Protein AF-A0A6B3ETB3-F1 (afdb_monomer_lite)

Sequence (105 aa):
AVCQKQNHCPAAQRALCEKGEPAPPVNENAITAHLEKLGVTEVPRSWDPDSKTLTFLAPIPTAPANNLAQTLRIRVRTAANANDHYWTGKATGSVPLTIPGNRAV

Foldseek 3Di:
DVCVPQAPDDPVVVVVVVVDDDQPQDDPVNLQVLCVVVVNNPFDWDADSVQQEIETAAADAVVSQVCSCVVRVGHYHHDDDPPHPVQPPVCNPPDPCPPHSDDDD

Secondary structure (DSSP, 8-state):
-HHHHH----HHHHHHHHHSPPPPPP-HHHHHHHHHHHT--SS-EEEETTTTEEEESS---HHHHHHHHHHHT-EEE----TT-TTTSSTTTTPPP---------

Radius of gyration: 16.58 Å; chains: 1; bounding box: 37×26×44 Å

pLDDT: mean 72.63, std 19.23, range [39.56, 94.19]

Structure (mmCIF, N/CA/C/O backbone):
data_AF-A0A6B3ETB3-F1
#
_entry.id   AF-A0A6B3ETB3-F1
#
loop_
_atom_site.group_PDB
_atom_site.id
_atom_site.type_symbol
_atom_site.label_atom_id
_atom_site.label_alt_id
_atom_site.label_comp_id
_atom_site.label_asym_id
_atom_site.label_entity_id
_atom_site.label_seq_id
_atom_site.pdbx_PDB_ins_code
_atom_site.Cartn_x
_atom_site.Cartn_y
_atom_site.Cartn_z
_atom_site.occupancy
_atom_site.B_iso_or_equiv
_atom_site.auth_seq_id
_atom_site.auth_comp_id
_atom_site.auth_asym_id
_atom_site.auth_atom_id
_atom_site.pdbx_PDB_model_num
ATOM 1 N N . ALA A 1 1 ? 11.197 -9.790 -17.499 1.00 46.62 1 ALA A N 1
ATOM 2 C CA . ALA A 1 1 ? 10.687 -10.807 -18.449 1.00 46.62 1 ALA A CA 1
ATOM 3 C C . ALA A 1 1 ? 9.153 -10.941 -18.471 1.00 46.62 1 ALA A C 1
ATOM 5 O O . ALA A 1 1 ? 8.605 -11.229 -19.526 1.00 46.62 1 ALA A O 1
ATOM 6 N N . VAL A 1 2 ? 8.431 -10.715 -17.360 1.00 43.94 2 VAL A N 1
ATOM 7 C CA . VAL A 1 2 ? 6.961 -10.914 -17.289 1.00 43.94 2 VAL A CA 1
ATOM 8 C C . VAL A 1 2 ? 6.170 -9.902 -18.146 1.00 43.94 2 VAL A C 1
ATOM 10 O O . VAL A 1 2 ? 5.184 -10.277 -18.775 1.00 43.94 2 VAL A O 1
ATOM 13 N N . CYS A 1 3 ? 6.659 -8.662 -18.299 1.00 41.81 3 CYS A N 1
ATOM 14 C CA . CYS A 1 3 ? 6.021 -7.636 -19.144 1.00 41.81 3 CYS A CA 1
ATOM 15 C C . CYS A 1 3 ? 6.029 -7.927 -20.655 1.00 41.81 3 CYS A C 1
ATOM 17 O O . CYS A 1 3 ? 5.234 -7.336 -21.376 1.00 41.81 3 CYS A O 1
ATOM 19 N N . GLN A 1 4 ? 6.898 -8.815 -21.151 1.00 44.72 4 GLN A N 1
ATOM 20 C CA . GLN A 1 4 ? 6.979 -9.118 -22.588 1.00 44.72 4 GLN A CA 1
ATOM 21 C C . GLN A 1 4 ? 6.016 -10.232 -23.020 1.00 44.72 4 GLN A C 1
ATOM 23 O O . GLN A 1 4 ? 5.698 -10.328 -24.200 1.00 44.72 4 GLN A O 1
ATOM 28 N N . LYS A 1 5 ? 5.554 -11.073 -22.083 1.00 43.47 5 LYS A N 1
ATOM 29 C CA . LYS A 1 5 ? 4.784 -12.289 -22.396 1.00 43.47 5 LYS A CA 1
ATOM 30 C C . LYS A 1 5 ? 3.273 -12.166 -22.183 1.00 43.47 5 LYS A C 1
ATOM 32 O O . LYS A 1 5 ? 2.543 -12.969 -22.748 1.00 43.47 5 LYS A O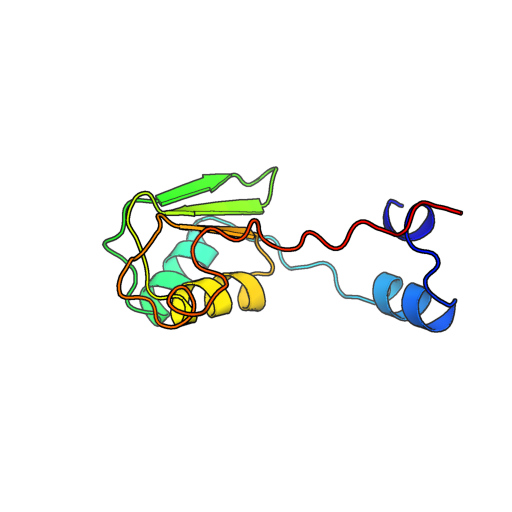 1
ATOM 37 N N . GLN A 1 6 ? 2.808 -11.218 -21.365 1.00 46.31 6 GLN A N 1
ATOM 38 C CA . GLN A 1 6 ? 1.384 -11.104 -20.995 1.00 46.31 6 GLN A CA 1
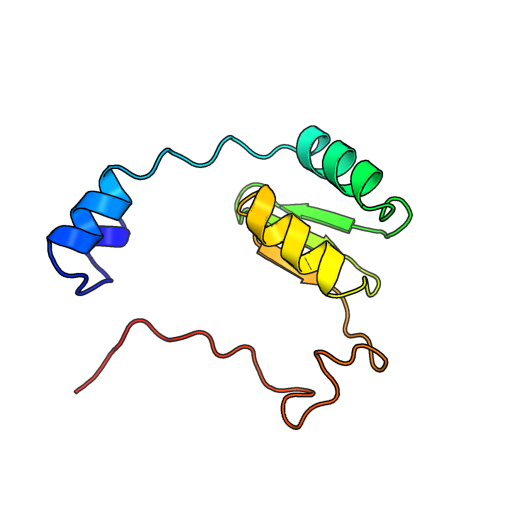ATOM 39 C C . GLN A 1 6 ? 0.702 -9.813 -21.450 1.00 46.31 6 GLN A C 1
ATOM 41 O O . GLN A 1 6 ? -0.522 -9.767 -21.487 1.00 46.31 6 GLN A O 1
ATOM 46 N N . ASN A 1 7 ? 1.463 -8.789 -21.835 1.00 49.16 7 ASN A N 1
ATOM 47 C CA . ASN A 1 7 ? 0.901 -7.528 -22.290 1.00 49.16 7 ASN A CA 1
ATOM 48 C C . ASN A 1 7 ? 1.151 -7.374 -23.792 1.00 49.16 7 ASN A C 1
ATOM 50 O O . ASN A 1 7 ? 2.294 -7.185 -24.209 1.00 49.16 7 ASN A O 1
ATOM 54 N N . HIS A 1 8 ? 0.087 -7.355 -24.602 1.00 61.97 8 HIS A N 1
ATOM 55 C CA . HIS A 1 8 ? 0.109 -6.866 -25.992 1.00 61.97 8 HIS A CA 1
ATOM 56 C C . HIS A 1 8 ? 0.357 -5.344 -26.060 1.00 61.97 8 HIS A C 1
ATOM 58 O O . HIS A 1 8 ? -0.177 -4.643 -26.915 1.00 61.97 8 HIS A O 1
ATOM 64 N N . CYS A 1 9 ? 1.152 -4.805 -25.135 1.00 54.62 9 CYS A N 1
ATOM 65 C CA . CYS A 1 9 ? 1.520 -3.406 -25.118 1.00 54.62 9 CYS A CA 1
ATOM 66 C C . CYS A 1 9 ? 2.236 -3.069 -26.438 1.00 54.62 9 CYS A C 1
ATOM 68 O O . CYS A 1 9 ? 3.223 -3.738 -26.793 1.00 54.62 9 CYS A O 1
ATOM 70 N N . PRO A 1 10 ? 1.787 -2.019 -27.156 1.00 76.38 10 PRO A N 1
ATOM 71 C CA . PRO A 1 10 ? 2.517 -1.453 -28.279 1.00 76.38 10 PRO A CA 1
ATOM 72 C C . PRO A 1 10 ? 3.997 -1.267 -27.937 1.00 76.38 10 PRO A C 1
ATOM 74 O O . PRO A 1 10 ? 4.349 -0.995 -26.787 1.00 76.38 10 PRO A O 1
ATOM 77 N N . ALA A 1 11 ? 4.877 -1.401 -28.932 1.00 74.25 11 ALA A N 1
ATOM 78 C CA . ALA A 1 11 ? 6.328 -1.336 -28.724 1.00 74.25 11 ALA A CA 1
ATOM 79 C C . ALA A 1 11 ? 6.764 -0.076 -27.952 1.00 74.25 11 ALA A C 1
ATOM 81 O O . ALA A 1 11 ? 7.619 -0.159 -27.074 1.00 74.25 11 ALA A O 1
ATOM 82 N N . ALA A 1 12 ? 6.100 1.058 -28.200 1.00 70.25 12 ALA A N 1
ATOM 83 C CA . ALA A 1 12 ? 6.322 2.299 -27.466 1.00 70.25 12 ALA A CA 1
ATOM 84 C C . ALA A 1 12 ? 6.033 2.168 -25.956 1.00 70.25 12 ALA A C 1
ATOM 86 O O . ALA A 1 12 ? 6.833 2.613 -25.142 1.00 70.25 12 ALA A O 1
ATOM 87 N N . GLN A 1 13 ? 4.939 1.509 -25.562 1.00 64.06 13 GLN A N 1
ATOM 88 C CA . GLN A 1 13 ? 4.608 1.288 -24.149 1.00 64.06 13 GLN A CA 1
ATOM 89 C C . GLN A 1 13 ? 5.555 0.284 -23.485 1.00 64.06 13 GLN A C 1
ATOM 91 O O . GLN A 1 13 ? 5.966 0.493 -22.347 1.00 64.06 13 GLN A O 1
ATOM 96 N N . ARG A 1 14 ? 5.972 -0.769 -24.204 1.00 67.56 14 ARG A N 1
ATOM 97 C CA . ARG A 1 14 ? 6.984 -1.712 -23.695 1.00 67.56 14 ARG A CA 1
ATOM 98 C C . ARG A 1 14 ? 8.315 -1.021 -23.424 1.00 67.56 14 ARG A C 1
ATOM 100 O O . ARG A 1 14 ? 8.872 -1.208 -22.348 1.00 67.56 14 ARG A O 1
ATOM 107 N N . ALA A 1 15 ? 8.766 -0.168 -24.343 1.00 72.62 15 ALA A N 1
ATOM 108 C CA . ALA A 1 15 ? 9.988 0.608 -24.168 1.00 72.62 15 ALA A CA 1
ATOM 109 C C . ALA A 1 15 ? 9.905 1.556 -22.961 1.00 72.62 15 ALA A C 1
ATOM 111 O O . ALA A 1 15 ? 10.899 1.751 -22.270 1.00 72.62 15 ALA A O 1
ATOM 112 N N . LEU A 1 16 ? 8.729 2.124 -22.673 1.00 69.19 16 LEU A N 1
ATOM 113 C CA . LEU A 1 16 ? 8.520 2.935 -21.470 1.00 69.19 16 LEU A CA 1
ATOM 114 C C . LEU A 1 16 ? 8.594 2.095 -20.189 1.00 69.19 16 LEU A C 1
ATOM 116 O O . LEU A 1 16 ? 9.198 2.536 -19.218 1.00 69.19 16 LEU A O 1
ATOM 120 N N . CYS A 1 17 ? 8.040 0.881 -20.183 1.00 64.12 17 CYS A N 1
ATOM 121 C CA . CYS A 1 17 ? 8.154 -0.026 -19.040 1.00 64.12 17 CYS A CA 1
ATOM 122 C C . CYS A 1 17 ? 9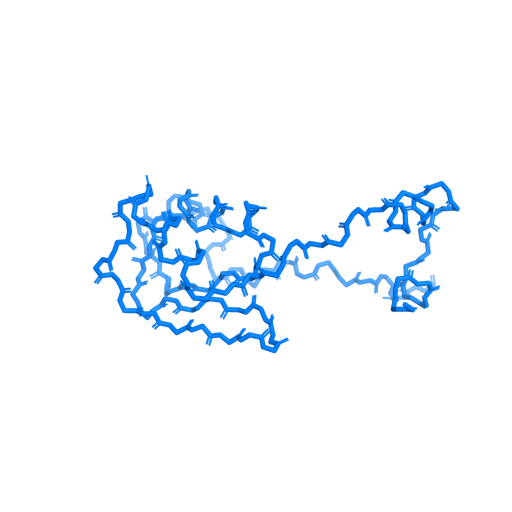.587 -0.535 -18.822 1.00 64.12 17 CYS A C 1
ATOM 124 O O . CYS A 1 17 ? 10.002 -0.684 -17.680 1.00 64.12 17 CYS A O 1
ATOM 126 N N . GLU A 1 18 ? 10.338 -0.798 -19.894 1.00 67.06 18 GLU A N 1
ATOM 127 C CA . GLU A 1 18 ? 11.743 -1.232 -19.828 1.00 67.06 18 GLU A CA 1
ATOM 128 C C . GLU A 1 18 ? 12.682 -0.102 -19.389 1.00 67.06 18 GLU A C 1
ATOM 130 O O . GLU A 1 18 ? 13.645 -0.352 -18.671 1.00 67.06 18 GLU A O 1
ATOM 135 N N . LYS A 1 19 ? 12.375 1.142 -19.775 1.00 72.50 19 LYS A N 1
ATOM 136 C CA . LYS A 1 19 ? 13.049 2.350 -19.271 1.00 72.50 19 LYS A CA 1
ATOM 137 C C . LYS A 1 19 ? 12.607 2.740 -17.864 1.00 72.50 19 LYS A C 1
ATOM 139 O O . LYS A 1 19 ? 13.235 3.603 -17.259 1.00 72.50 19 LYS A O 1
ATOM 144 N N . GLY A 1 20 ? 11.509 2.165 -17.379 1.00 64.38 20 GLY A N 1
ATOM 145 C CA . GLY A 1 20 ? 10.974 2.453 -16.062 1.00 64.38 20 GLY A CA 1
ATOM 146 C C . GLY A 1 20 ? 12.021 2.140 -15.005 1.00 64.38 20 GLY A C 1
ATOM 147 O O . GLY A 1 20 ? 12.507 1.013 -14.922 1.00 64.38 20 GLY A O 1
ATOM 148 N N . GLU A 1 21 ? 12.369 3.141 -14.203 1.00 66.19 21 GLU A N 1
ATOM 149 C CA . GLU A 1 21 ? 13.332 2.947 -13.128 1.00 66.19 21 GLU A CA 1
ATOM 150 C C . GLU A 1 21 ? 12.832 1.857 -12.175 1.00 66.19 21 GLU A C 1
ATOM 152 O O . GLU A 1 21 ? 11.652 1.885 -11.772 1.00 66.19 21 GLU A O 1
ATOM 157 N N . PRO A 1 22 ? 13.701 0.896 -11.804 1.00 64.75 22 PRO A N 1
ATOM 158 C CA . PRO A 1 22 ? 13.348 -0.111 -10.822 1.00 64.75 22 PRO A CA 1
A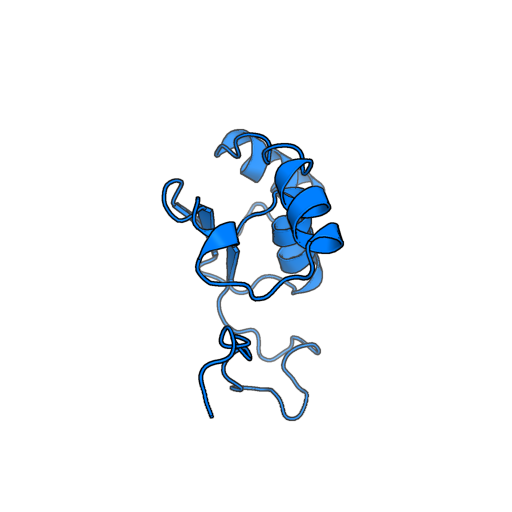TOM 159 C C . PRO A 1 22 ? 12.835 0.594 -9.571 1.00 64.75 22 PRO A C 1
ATOM 161 O O . PRO A 1 22 ? 13.443 1.543 -9.077 1.00 64.75 22 PRO A O 1
ATOM 164 N N . ALA A 1 23 ? 11.672 0.154 -9.086 1.00 65.50 23 ALA A N 1
ATOM 165 C CA . ALA A 1 23 ? 11.118 0.702 -7.860 1.00 65.50 23 ALA A CA 1
ATOM 166 C C . ALA A 1 23 ? 12.169 0.560 -6.746 1.00 65.50 23 ALA A C 1
ATOM 168 O O . ALA A 1 23 ? 12.721 -0.539 -6.599 1.00 65.50 23 ALA A O 1
ATOM 169 N N . PRO A 1 24 ? 12.449 1.631 -5.981 1.00 66.12 24 PRO A N 1
ATOM 170 C CA . PRO A 1 24 ? 13.396 1.546 -4.884 1.00 66.12 24 PRO A CA 1
ATOM 171 C C . PRO A 1 24 ? 12.972 0.423 -3.926 1.00 66.12 24 PRO A C 1
ATOM 173 O O . PRO A 1 24 ? 11.771 0.160 -3.776 1.00 66.12 24 PRO A O 1
ATOM 176 N N . PRO A 1 25 ? 13.931 -0.286 -3.310 1.00 75.69 25 PRO A N 1
ATOM 177 C CA . PRO A 1 25 ? 13.610 -1.331 -2.354 1.00 75.69 25 PRO A CA 1
ATOM 178 C C . PRO A 1 25 ? 12.807 -0.727 -1.200 1.00 75.69 25 PRO A C 1
ATOM 180 O O . PRO A 1 25 ? 13.262 0.190 -0.519 1.00 75.69 25 PRO A O 1
ATOM 183 N N . VAL A 1 26 ? 11.596 -1.242 -0.997 1.00 86.75 26 VAL A N 1
ATOM 184 C CA . VAL A 1 26 ? 10.747 -0.858 0.129 1.00 86.75 26 VAL A CA 1
ATOM 185 C C . VAL A 1 26 ? 11.061 -1.793 1.279 1.00 86.75 26 VAL A C 1
ATOM 187 O O . VAL A 1 26 ? 10.916 -3.009 1.156 1.00 86.75 26 VAL A O 1
ATOM 190 N N . ASN A 1 27 ? 11.502 -1.214 2.387 1.00 89.12 27 ASN A N 1
ATOM 191 C CA . ASN A 1 27 ? 11.725 -1.921 3.634 1.00 89.12 27 ASN A CA 1
ATOM 192 C C . ASN A 1 27 ? 10.799 -1.375 4.722 1.00 89.12 27 ASN A C 1
ATOM 194 O O . ASN A 1 27 ? 10.101 -0.373 4.544 1.00 89.12 27 ASN A O 1
ATOM 198 N N . GLU A 1 28 ? 10.805 -2.053 5.860 1.00 90.25 28 GLU A N 1
ATOM 199 C CA . GLU A 1 28 ? 9.918 -1.740 6.971 1.00 90.25 28 GLU A CA 1
ATOM 200 C C . GLU A 1 28 ? 10.130 -0.318 7.511 1.00 90.25 28 GLU A C 1
ATOM 202 O O . GLU A 1 28 ? 9.155 0.366 7.809 1.00 90.25 28 GLU A O 1
ATOM 207 N N . ASN A 1 29 ? 11.371 0.182 7.506 1.00 90.88 29 ASN A N 1
ATOM 208 C CA . ASN A 1 29 ? 11.696 1.552 7.915 1.00 90.88 29 ASN A CA 1
ATOM 209 C C . ASN A 1 29 ? 11.080 2.599 6.979 1.00 90.88 29 ASN A C 1
ATOM 211 O O . ASN A 1 29 ? 10.522 3.588 7.447 1.00 90.88 29 ASN A O 1
ATOM 215 N N . ALA A 1 30 ? 11.146 2.380 5.662 1.00 91.12 30 ALA A N 1
ATOM 216 C CA . ALA A 1 30 ? 10.527 3.267 4.679 1.00 91.12 30 ALA A CA 1
ATOM 217 C C . ALA A 1 30 ? 8.999 3.300 4.833 1.00 91.12 30 ALA A C 1
ATOM 219 O O . ALA A 1 30 ? 8.390 4.363 4.719 1.00 91.12 30 ALA A O 1
ATOM 220 N N . ILE A 1 31 ? 8.388 2.149 5.136 1.00 92.88 31 ILE A N 1
ATOM 221 C CA . ILE A 1 31 ? 6.953 2.053 5.418 1.00 92.88 31 ILE A CA 1
ATOM 222 C C . ILE A 1 31 ? 6.612 2.830 6.693 1.00 92.88 31 ILE A C 1
ATOM 224 O O . ILE A 1 31 ? 5.714 3.666 6.662 1.00 92.88 31 ILE A O 1
ATOM 228 N N . THR A 1 32 ? 7.337 2.599 7.792 1.00 92.75 32 THR A N 1
ATOM 229 C CA . THR A 1 32 ? 7.113 3.286 9.074 1.00 92.75 32 THR A CA 1
ATOM 230 C C . THR A 1 32 ? 7.239 4.800 8.928 1.00 92.75 32 THR A C 1
ATOM 232 O O . THR A 1 32 ? 6.301 5.521 9.257 1.00 92.75 32 THR A O 1
ATOM 235 N N . ALA A 1 33 ? 8.331 5.282 8.330 1.00 91.94 33 ALA A N 1
ATOM 236 C CA . ALA A 1 33 ? 8.559 6.712 8.130 1.00 91.94 33 ALA A CA 1
ATOM 237 C C . ALA A 1 33 ? 7.476 7.371 7.259 1.00 91.94 33 ALA A C 1
ATOM 239 O O . ALA A 1 33 ? 7.165 8.551 7.419 1.00 91.94 33 ALA A O 1
ATOM 240 N N . HIS A 1 34 ? 6.897 6.633 6.305 1.00 92.88 34 HIS A N 1
ATOM 241 C CA . HIS A 1 34 ? 5.808 7.158 5.481 1.00 92.88 34 HIS A CA 1
ATOM 242 C C . HIS A 1 34 ? 4.467 7.161 6.218 1.00 92.88 34 HIS A C 1
ATOM 244 O O . HIS A 1 34 ? 3.681 8.090 6.055 1.00 92.88 34 HIS A O 1
ATOM 250 N N . LEU A 1 35 ? 4.214 6.166 7.069 1.00 93.19 35 LEU A N 1
ATOM 251 C CA . LEU A 1 35 ? 3.022 6.123 7.917 1.00 93.19 35 LEU A CA 1
ATOM 252 C C . LEU A 1 35 ? 2.993 7.253 8.943 1.00 93.19 35 LEU A C 1
ATOM 254 O O . LEU A 1 35 ? 1.938 7.851 9.145 1.00 93.19 35 LEU A O 1
ATOM 258 N N . GLU A 1 36 ? 4.143 7.586 9.528 1.00 94.19 36 GLU A N 1
ATOM 259 C CA . GLU A 1 36 ? 4.298 8.734 10.427 1.00 94.19 36 GLU A CA 1
ATOM 260 C C . GLU A 1 36 ? 3.911 10.044 9.735 1.00 94.19 36 GLU A C 1
ATOM 262 O O . GLU A 1 36 ? 3.127 10.822 10.275 1.00 94.19 36 GLU A O 1
ATOM 267 N N . LYS A 1 37 ? 4.363 10.255 8.490 1.00 92.81 37 LYS A N 1
ATOM 268 C CA . LYS A 1 37 ? 3.990 11.436 7.689 1.00 92.81 37 LYS A CA 1
ATOM 269 C C . LYS A 1 37 ? 2.490 11.525 7.413 1.00 92.81 37 LYS A C 1
ATOM 271 O O . LYS A 1 37 ? 1.966 12.624 7.262 1.00 92.81 37 LYS A O 1
ATOM 276 N N . LEU A 1 38 ? 1.819 10.381 7.307 1.00 90.38 38 LEU A N 1
ATOM 277 C CA . LEU A 1 38 ? 0.382 10.294 7.047 1.00 90.38 38 LEU A CA 1
ATOM 278 C C . LEU A 1 38 ? -0.464 10.279 8.329 1.00 90.38 38 LEU A C 1
ATOM 280 O O . LEU A 1 38 ? -1.689 10.302 8.229 1.00 90.38 38 LEU A O 1
ATOM 284 N N . GLY A 1 39 ? 0.157 10.222 9.512 1.00 91.38 39 GLY A N 1
ATOM 285 C CA . GLY A 1 39 ? -0.542 10.123 10.794 1.00 91.38 39 GLY A CA 1
ATOM 286 C C . GLY A 1 39 ? -1.241 8.776 11.028 1.00 91.38 39 GLY A C 1
ATOM 287 O O . GLY A 1 39 ? -2.223 8.723 11.762 1.00 91.38 39 GLY A O 1
ATOM 288 N N . VAL A 1 40 ? -0.773 7.690 10.398 1.00 87.25 40 VAL A N 1
ATOM 289 C CA . VAL A 1 40 ? -1.367 6.337 10.496 1.00 87.25 40 VAL A CA 1
ATOM 290 C C . VAL A 1 40 ? -0.401 5.381 11.211 1.00 87.25 40 VAL A C 1
ATOM 292 O O . VAL A 1 40 ? 0.051 4.389 10.642 1.00 87.25 40 VAL A O 1
ATOM 295 N N . THR A 1 41 ? -0.034 5.699 12.453 1.00 85.69 41 THR A N 1
ATOM 296 C CA . THR A 1 41 ? 0.984 4.951 13.223 1.00 85.69 41 THR A CA 1
ATOM 297 C C . THR A 1 41 ? 0.397 3.851 14.102 1.00 85.69 41 THR A C 1
ATOM 299 O O . THR A 1 41 ? 0.993 2.787 14.232 1.00 85.69 41 THR A O 1
ATOM 302 N N . GLU A 1 42 ? -0.801 4.070 14.642 1.00 86.50 42 GLU A N 1
ATOM 303 C CA . GLU A 1 42 ? -1.388 3.219 15.690 1.00 86.50 42 GLU A CA 1
ATOM 304 C C . GLU A 1 42 ? -2.137 1.988 15.159 1.00 86.50 42 GLU A C 1
ATOM 306 O O . GLU A 1 42 ? -2.750 1.244 15.922 1.00 86.50 42 GLU A O 1
ATOM 311 N N . VAL A 1 43 ? -2.143 1.772 13.842 1.00 87.19 43 VAL A N 1
ATOM 312 C CA . VAL A 1 43 ? -2.957 0.721 13.226 1.00 87.19 43 VAL A CA 1
ATOM 313 C C . VAL A 1 43 ? -2.137 -0.561 13.090 1.00 87.19 43 VAL A C 1
ATOM 315 O O . VAL A 1 43 ? -1.147 -0.564 12.349 1.00 87.19 43 VAL A O 1
ATOM 318 N N . PRO A 1 44 ? -2.553 -1.675 13.729 1.00 91.25 44 PRO A N 1
ATOM 319 C CA . PRO A 1 44 ? -1.854 -2.946 13.606 1.00 91.25 44 PRO A CA 1
ATOM 320 C C . PRO A 1 44 ? -1.735 -3.380 12.145 1.00 91.25 44 PRO A C 1
ATOM 322 O O . PRO A 1 44 ? -2.720 -3.387 11.395 1.00 91.25 44 PRO A O 1
ATOM 325 N N . ARG A 1 45 ? -0.517 -3.749 11.746 1.00 91.81 45 ARG A N 1
ATOM 326 C CA . ARG A 1 45 ? -0.175 -4.050 10.356 1.00 91.81 45 ARG A CA 1
ATOM 327 C C . ARG A 1 45 ? 0.866 -5.155 10.238 1.00 91.81 45 ARG A C 1
ATOM 329 O O . ARG A 1 45 ? 1.657 -5.365 11.151 1.00 91.81 45 ARG A O 1
ATOM 336 N N . SER A 1 46 ? 0.906 -5.797 9.079 1.00 94.00 46 SER A N 1
ATOM 337 C CA . SER A 1 46 ? 1.962 -6.727 8.678 1.00 94.00 46 SER A CA 1
ATOM 338 C C . SER A 1 46 ? 2.519 -6.355 7.306 1.00 94.00 46 SER A C 1
ATOM 340 O O . SER A 1 46 ? 1.794 -5.859 6.437 1.00 94.00 46 SER A O 1
ATOM 342 N N . TRP A 1 47 ? 3.819 -6.574 7.118 1.00 93.56 47 TRP A N 1
ATOM 343 C CA . TRP A 1 47 ? 4.517 -6.363 5.855 1.00 93.56 47 TRP A CA 1
ATOM 344 C C . TRP A 1 47 ? 5.025 -7.697 5.312 1.00 93.56 47 TRP A C 1
ATOM 346 O O . TRP A 1 47 ? 5.746 -8.415 5.998 1.00 93.56 47 TRP A O 1
ATOM 356 N N . ASP A 1 48 ? 4.648 -8.008 4.075 1.00 91.75 48 ASP A N 1
ATOM 357 C CA . ASP A 1 48 ? 5.181 -9.131 3.312 1.00 91.75 48 ASP A CA 1
ATOM 358 C C . ASP A 1 48 ? 6.107 -8.589 2.204 1.00 91.75 48 ASP A C 1
ATOM 360 O O . ASP A 1 48 ? 5.611 -8.003 1.229 1.00 91.75 48 ASP A O 1
ATOM 364 N N . PRO A 1 49 ? 7.438 -8.748 2.339 1.00 88.81 49 PRO A N 1
ATOM 365 C CA . PRO A 1 49 ? 8.403 -8.236 1.372 1.00 88.81 49 PRO A CA 1
ATOM 366 C C . PRO A 1 49 ? 8.374 -8.982 0.033 1.00 88.81 49 PRO A C 1
ATOM 368 O O . PRO A 1 49 ? 8.665 -8.364 -0.995 1.00 88.81 49 PRO A O 1
ATOM 371 N N . ASP A 1 50 ? 7.988 -10.261 0.019 1.00 87.12 50 ASP A N 1
ATOM 372 C CA . ASP A 1 50 ? 7.994 -11.093 -1.188 1.00 87.12 50 ASP A CA 1
ATOM 373 C C . ASP A 1 50 ? 6.857 -10.683 -2.123 1.00 87.12 50 ASP A C 1
ATOM 375 O O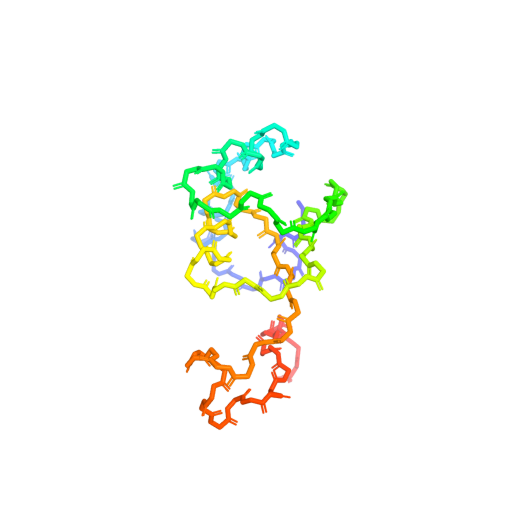 . ASP A 1 50 ? 7.055 -10.461 -3.321 1.00 87.12 50 ASP A O 1
ATOM 379 N N . SER A 1 51 ? 5.654 -10.510 -1.566 1.00 85.12 51 SER A N 1
ATOM 380 C CA . SER A 1 51 ? 4.498 -10.035 -2.333 1.00 85.12 51 SER A CA 1
ATOM 381 C C . SER A 1 51 ? 4.397 -8.511 -2.421 1.00 85.12 51 SER A C 1
ATOM 383 O O . SER A 1 51 ? 3.514 -7.994 -3.114 1.00 85.12 51 SER A O 1
ATOM 385 N N . LYS A 1 52 ? 5.283 -7.789 -1.723 1.00 89.69 52 LYS A N 1
ATOM 386 C CA . LYS A 1 52 ? 5.227 -6.337 -1.517 1.00 89.69 52 LYS A CA 1
ATOM 387 C C . LYS A 1 52 ? 3.853 -5.876 -1.032 1.00 89.69 52 LYS A C 1
ATOM 389 O O . LYS A 1 52 ? 3.284 -4.925 -1.577 1.00 89.69 52 LYS A O 1
ATOM 394 N N . THR A 1 53 ? 3.304 -6.567 -0.035 1.00 92.50 53 THR A N 1
ATOM 395 C CA . THR A 1 53 ? 1.960 -6.296 0.487 1.00 92.50 53 THR A CA 1
ATOM 396 C C . THR A 1 53 ? 2.012 -5.807 1.927 1.00 92.50 53 THR A C 1
ATOM 398 O O . THR A 1 53 ? 2.466 -6.511 2.824 1.00 92.50 53 THR A O 1
ATOM 401 N N . LEU A 1 54 ? 1.474 -4.611 2.157 1.00 93.81 54 LEU A N 1
ATOM 402 C CA . LEU A 1 54 ? 1.194 -4.065 3.479 1.00 93.81 54 LEU A CA 1
ATOM 403 C C . LEU A 1 54 ? -0.269 -4.339 3.833 1.00 93.81 54 LEU A C 1
ATOM 405 O O . LEU A 1 54 ? -1.169 -3.900 3.115 1.00 93.81 54 LEU A O 1
ATOM 409 N N . THR A 1 55 ? -0.514 -5.058 4.925 1.00 93.62 55 THR A N 1
ATOM 410 C CA . THR A 1 55 ? -1.867 -5.409 5.374 1.00 93.62 55 THR A CA 1
ATOM 411 C C . THR A 1 55 ? -2.168 -4.743 6.706 1.00 93.62 55 THR A C 1
ATOM 413 O O . THR A 1 55 ? -1.460 -4.979 7.676 1.00 93.62 55 THR A O 1
ATOM 416 N N . PHE A 1 56 ? -3.230 -3.945 6.763 1.00 91.62 56 PHE A N 1
ATOM 417 C CA . PHE A 1 56 ? -3.774 -3.363 7.987 1.00 91.62 56 PHE A CA 1
ATOM 418 C C . PHE A 1 56 ? -4.906 -4.241 8.522 1.00 91.62 56 PHE A C 1
ATOM 420 O O . PHE A 1 56 ? -5.835 -4.575 7.782 1.00 91.62 56 PHE A O 1
ATOM 427 N N . LEU A 1 57 ? -4.833 -4.598 9.806 1.00 87.31 57 LEU A N 1
ATOM 428 C CA . LEU A 1 57 ? -5.847 -5.421 10.478 1.00 87.31 57 LEU A CA 1
ATOM 429 C C . LEU A 1 57 ? -7.095 -4.617 10.858 1.00 87.31 57 LEU A C 1
ATOM 431 O O . LEU A 1 57 ? -8.173 -5.186 11.002 1.00 87.31 57 LEU A O 1
ATOM 435 N N . ALA A 1 58 ? -6.951 -3.299 10.990 1.00 86.56 58 ALA A N 1
ATOM 436 C CA . ALA A 1 58 ? -8.049 -2.368 11.191 1.00 86.56 58 ALA A CA 1
ATOM 437 C C . ALA A 1 58 ? -8.238 -1.465 9.958 1.00 86.56 58 ALA A C 1
ATOM 439 O O . ALA A 1 58 ? -7.312 -1.310 9.148 1.00 86.56 58 ALA A O 1
ATOM 440 N N . PRO A 1 59 ? -9.438 -0.887 9.781 1.00 86.50 59 PRO A N 1
ATOM 441 C CA . PRO A 1 59 ? -9.696 -0.005 8.659 1.00 86.50 59 PRO A CA 1
ATOM 442 C C . PRO A 1 59 ? -8.871 1.278 8.774 1.00 86.50 59 PRO A C 1
ATOM 444 O O . PRO A 1 59 ? -8.801 1.886 9.842 1.00 86.50 59 PRO A O 1
ATOM 447 N N . ILE A 1 60 ? -8.279 1.706 7.662 1.00 86.88 60 ILE A N 1
ATOM 448 C CA . ILE A 1 60 ? -7.646 3.023 7.530 1.00 86.88 60 ILE A CA 1
ATOM 449 C C . ILE A 1 60 ? -8.387 3.842 6.472 1.00 86.88 60 ILE A C 1
ATOM 451 O O . ILE A 1 60 ? -9.014 3.253 5.589 1.00 86.88 60 ILE A O 1
ATOM 455 N N . PRO A 1 61 ? -8.332 5.184 6.515 1.00 84.56 61 PRO A N 1
ATOM 456 C CA . PRO A 1 61 ? -8.959 5.987 5.473 1.00 84.56 61 PRO A CA 1
ATOM 457 C C . PRO A 1 61 ? -8.347 5.684 4.090 1.00 84.56 61 PRO A C 1
ATOM 459 O O . PRO A 1 61 ? -7.132 5.492 3.964 1.00 84.56 61 PRO A O 1
ATOM 462 N N . THR A 1 62 ? -9.173 5.677 3.037 1.00 83.00 62 THR A N 1
ATOM 463 C CA . THR A 1 62 ? -8.732 5.351 1.665 1.00 83.00 62 THR A CA 1
ATOM 464 C C . THR A 1 62 ? -7.633 6.279 1.137 1.00 83.00 62 THR A C 1
ATOM 466 O O . THR A 1 62 ? -6.729 5.824 0.438 1.00 83.00 62 THR A O 1
ATOM 469 N N . ALA A 1 63 ? -7.657 7.573 1.474 1.00 85.06 63 ALA A N 1
ATOM 470 C CA . ALA A 1 63 ? -6.652 8.521 0.984 1.00 85.06 63 ALA A CA 1
ATOM 471 C C . ALA A 1 63 ? -5.210 8.161 1.431 1.00 85.06 63 ALA A C 1
ATOM 473 O O . ALA A 1 63 ? -4.354 8.003 0.556 1.00 85.06 63 ALA A O 1
ATOM 474 N N . PRO A 1 64 ? -4.925 7.936 2.730 1.00 88.38 64 PRO A N 1
ATOM 475 C CA . PRO A 1 64 ? -3.664 7.358 3.198 1.00 88.38 64 PRO A CA 1
ATOM 476 C C . PRO A 1 64 ? -3.298 6.021 2.540 1.00 88.38 64 PRO A C 1
ATOM 478 O O . PRO A 1 64 ? -2.154 5.851 2.120 1.00 88.38 64 PRO A O 1
ATOM 481 N N . ALA A 1 65 ? -4.252 5.091 2.402 1.00 88.44 65 ALA A N 1
ATOM 482 C CA . ALA A 1 65 ? -4.003 3.787 1.779 1.00 88.44 65 ALA A CA 1
ATOM 483 C C . ALA A 1 65 ? -3.531 3.922 0.319 1.00 88.44 65 ALA A C 1
ATOM 485 O O . ALA A 1 65 ? -2.557 3.286 -0.091 1.00 88.44 65 ALA A O 1
ATOM 486 N N . ASN A 1 66 ? -4.179 4.799 -0.450 1.00 85.62 66 ASN A N 1
ATOM 487 C CA . ASN A 1 66 ? -3.817 5.086 -1.836 1.00 85.62 66 ASN A CA 1
ATOM 488 C C . ASN A 1 66 ? -2.475 5.818 -1.938 1.00 85.62 66 ASN A C 1
ATOM 490 O O . ASN A 1 66 ? -1.670 5.492 -2.810 1.00 85.62 66 ASN A O 1
ATOM 494 N N . ASN A 1 67 ? -2.215 6.769 -1.036 1.00 89.81 67 ASN A N 1
ATOM 495 C CA . ASN A 1 67 ? -0.941 7.478 -0.982 1.00 89.81 67 ASN A CA 1
ATOM 496 C C . ASN A 1 67 ? 0.224 6.501 -0.742 1.00 89.81 67 ASN A C 1
ATOM 498 O O . ASN A 1 67 ? 1.182 6.496 -1.509 1.00 89.81 67 ASN A O 1
ATOM 502 N N . LEU A 1 68 ? 0.095 5.598 0.238 1.00 90.12 68 LEU A N 1
ATOM 503 C CA . LEU A 1 68 ? 1.071 4.531 0.497 1.00 90.12 68 LEU A CA 1
ATOM 504 C C . LEU A 1 68 ? 1.314 3.659 -0.736 1.00 90.12 68 LEU A C 1
ATOM 506 O O . LEU A 1 68 ? 2.464 3.445 -1.123 1.00 90.12 68 LEU A O 1
ATOM 510 N N . ALA A 1 69 ? 0.237 3.171 -1.360 1.00 89.50 69 ALA A N 1
ATOM 511 C CA . ALA A 1 69 ? 0.329 2.290 -2.518 1.00 89.50 69 ALA A CA 1
ATOM 512 C C . ALA A 1 69 ? 1.081 2.953 -3.682 1.00 89.50 69 ALA A C 1
ATOM 514 O O . ALA A 1 69 ? 1.933 2.326 -4.312 1.00 89.50 69 ALA A O 1
ATOM 515 N N . GLN A 1 70 ? 0.805 4.232 -3.941 1.00 85.56 70 GLN A N 1
ATOM 516 C CA . GLN A 1 70 ? 1.413 4.980 -5.040 1.00 85.56 70 GLN A CA 1
ATOM 517 C C . GLN A 1 70 ? 2.852 5.401 -4.735 1.00 85.56 70 GLN A C 1
ATOM 519 O O . GLN A 1 70 ? 3.741 5.169 -5.555 1.00 85.56 70 GLN A O 1
ATOM 524 N N . THR A 1 71 ? 3.100 5.989 -3.562 1.00 88.69 71 THR A N 1
ATOM 525 C CA . THR A 1 71 ? 4.420 6.516 -3.198 1.00 88.69 71 THR A CA 1
ATOM 526 C C . THR A 1 71 ? 5.442 5.401 -3.031 1.00 88.69 71 THR A C 1
ATOM 528 O O . THR A 1 71 ? 6.553 5.511 -3.545 1.00 88.69 71 THR A O 1
ATOM 531 N N . LEU A 1 72 ? 5.067 4.310 -2.360 1.00 88.75 72 LEU A N 1
ATOM 532 C CA . LEU A 1 72 ? 5.975 3.188 -2.121 1.00 88.75 72 LEU A CA 1
ATOM 533 C C . LEU A 1 72 ? 5.914 2.138 -3.239 1.00 88.75 72 LEU A C 1
ATOM 535 O O . LEU A 1 72 ? 6.744 1.238 -3.271 1.00 88.75 72 LEU A O 1
ATOM 539 N N . ARG A 1 73 ? 4.970 2.244 -4.184 1.00 88.25 73 ARG A N 1
ATOM 540 C CA . ARG A 1 73 ? 4.755 1.250 -5.253 1.00 88.25 73 ARG A CA 1
ATOM 541 C C . ARG A 1 73 ? 4.542 -0.167 -4.686 1.00 88.25 73 ARG A C 1
ATOM 543 O O . ARG A 1 73 ? 5.110 -1.140 -5.188 1.00 88.25 73 ARG A O 1
ATOM 550 N N . ILE A 1 74 ? 3.731 -0.270 -3.630 1.00 88.69 74 ILE A N 1
ATOM 551 C CA . ILE A 1 74 ? 3.379 -1.519 -2.927 1.00 88.69 74 ILE A CA 1
ATOM 552 C C . ILE A 1 74 ? 1.880 -1.801 -3.019 1.00 88.69 74 ILE A C 1
ATOM 554 O O . ILE A 1 74 ? 1.075 -0.917 -3.313 1.00 88.69 74 ILE A O 1
ATOM 558 N N . ARG A 1 75 ? 1.480 -3.036 -2.715 1.00 90.25 75 ARG A N 1
ATOM 559 C CA . ARG A 1 75 ? 0.074 -3.383 -2.505 1.00 90.25 75 ARG A CA 1
ATOM 560 C C . ARG A 1 75 ? -0.329 -3.028 -1.076 1.00 90.25 75 ARG A C 1
ATOM 562 O O . ARG A 1 75 ? 0.369 -3.389 -0.135 1.00 90.25 75 ARG A O 1
ATOM 569 N N . VAL A 1 76 ? -1.481 -2.382 -0.911 1.00 89.69 76 VAL A N 1
ATOM 570 C CA . VAL A 1 76 ? -2.066 -2.093 0.406 1.00 89.69 76 VAL A CA 1
ATOM 571 C C . VAL A 1 76 ? -3.388 -2.841 0.544 1.00 89.69 76 VAL A C 1
ATOM 573 O O . VAL A 1 76 ? -4.231 -2.799 -0.351 1.00 89.69 76 VAL A O 1
ATOM 576 N N . ARG A 1 77 ? -3.558 -3.552 1.658 1.00 89.50 77 ARG A N 1
ATOM 577 C CA . ARG A 1 77 ? -4.804 -4.209 2.066 1.00 89.50 77 ARG A CA 1
ATOM 578 C C . ARG A 1 77 ? -5.246 -3.621 3.394 1.00 89.50 77 ARG A C 1
ATOM 580 O O . ARG A 1 77 ? -4.428 -3.452 4.288 1.00 89.50 77 ARG A O 1
ATOM 587 N N . THR A 1 78 ? -6.527 -3.328 3.535 1.00 87.88 78 THR A N 1
ATOM 588 C CA . THR A 1 78 ? -7.105 -2.816 4.779 1.00 87.88 78 THR A CA 1
ATOM 589 C C . THR A 1 78 ? -8.464 -3.462 5.004 1.00 87.88 78 THR A C 1
ATOM 591 O O . THR A 1 78 ? -9.106 -3.898 4.043 1.00 87.88 78 THR A O 1
ATOM 594 N N . ALA A 1 79 ? -8.877 -3.579 6.265 1.00 83.12 79 ALA A N 1
ATOM 595 C CA . ALA A 1 79 ? -10.223 -4.020 6.599 1.00 83.12 79 ALA A CA 1
ATOM 596 C C . ALA A 1 79 ? -11.269 -3.048 6.024 1.00 83.12 79 ALA A C 1
ATOM 598 O O . ALA A 1 79 ? -11.012 -1.856 5.858 1.00 83.12 79 ALA A O 1
ATOM 599 N N . ALA A 1 80 ? -12.458 -3.564 5.710 1.00 73.19 80 ALA A N 1
ATOM 600 C CA . ALA A 1 80 ? -13.532 -2.751 5.153 1.00 73.19 80 ALA A CA 1
ATOM 601 C C . ALA A 1 80 ? -13.987 -1.670 6.149 1.00 73.19 80 ALA A C 1
ATOM 603 O O . ALA A 1 80 ? -14.156 -1.942 7.338 1.00 73.19 80 ALA A O 1
ATOM 604 N N . ASN A 1 81 ? -14.228 -0.456 5.652 1.00 69.06 81 ASN A N 1
ATOM 605 C CA . ASN A 1 81 ? -14.790 0.649 6.424 1.00 69.06 81 ASN A CA 1
ATOM 606 C C . ASN A 1 81 ? -16.150 1.046 5.835 1.00 69.06 81 ASN A C 1
ATOM 608 O O . ASN A 1 81 ? -16.222 1.535 4.710 1.00 69.06 81 ASN A O 1
ATOM 612 N N . ALA A 1 82 ? -17.224 0.859 6.606 1.00 62.59 82 ALA A N 1
ATOM 613 C CA . ALA A 1 82 ? -18.589 1.178 6.180 1.00 62.59 82 ALA A CA 1
ATOM 614 C C . ALA A 1 82 ? -18.838 2.686 5.979 1.00 62.59 82 ALA A C 1
ATOM 616 O O . ALA A 1 82 ? -19.750 3.060 5.249 1.00 62.59 82 ALA A O 1
ATOM 617 N N . ASN A 1 83 ? -18.016 3.543 6.593 1.00 64.81 83 ASN A N 1
ATOM 618 C CA . ASN A 1 83 ? -18.098 5.000 6.472 1.00 64.81 83 ASN A CA 1
ATOM 619 C C . ASN A 1 83 ? -17.184 5.558 5.373 1.00 64.81 83 ASN A C 1
ATOM 621 O O . ASN A 1 83 ? -17.097 6.772 5.200 1.00 64.81 83 ASN A O 1
ATOM 625 N N . ASP A 1 84 ? -16.462 4.702 4.649 1.00 61.22 84 ASP A N 1
ATOM 626 C CA . ASP A 1 84 ? -15.608 5.165 3.569 1.00 61.22 84 ASP A CA 1
ATOM 627 C C . ASP A 1 84 ? -16.458 5.462 2.331 1.00 61.22 84 ASP A C 1
ATOM 629 O O . ASP A 1 84 ? -17.036 4.568 1.713 1.00 61.22 84 ASP A O 1
ATOM 633 N N . HIS A 1 85 ? -16.545 6.740 1.964 1.00 54.47 85 HIS A N 1
ATOM 634 C CA . HIS A 1 85 ? -17.320 7.186 0.807 1.00 54.47 85 HIS A CA 1
ATOM 635 C C . HIS A 1 85 ? -16.802 6.628 -0.524 1.00 54.47 85 HIS A C 1
ATOM 637 O O . HIS A 1 85 ? -17.544 6.599 -1.505 1.00 54.47 85 HIS A O 1
ATOM 643 N N . TYR A 1 86 ? -15.558 6.137 -0.562 1.00 50.66 86 TYR A N 1
ATOM 644 C CA . TYR A 1 86 ? -15.041 5.399 -1.713 1.00 50.66 86 TYR A CA 1
ATOM 645 C C . TYR A 1 86 ? -15.692 4.010 -1.850 1.00 50.66 86 TYR A C 1
ATOM 647 O O . TYR A 1 86 ? -15.727 3.446 -2.943 1.00 50.66 86 TYR A O 1
ATOM 655 N N . TRP A 1 87 ? -16.248 3.484 -0.753 1.00 44.22 87 TRP A N 1
ATOM 656 C CA . TRP A 1 87 ? -16.947 2.206 -0.676 1.00 44.22 87 TRP A CA 1
ATOM 657 C C . TRP A 1 87 ? -18.472 2.333 -0.712 1.00 44.22 87 TRP A C 1
ATOM 659 O O . TRP A 1 87 ? -19.099 1.382 -1.156 1.00 44.22 87 TRP A O 1
ATOM 669 N N . THR A 1 88 ? -19.092 3.453 -0.318 1.00 42.59 88 THR A N 1
ATOM 670 C CA . THR A 1 88 ? -20.571 3.585 -0.204 1.00 42.59 88 THR A CA 1
ATOM 671 C C . THR A 1 88 ? -21.322 3.888 -1.513 1.00 42.59 88 THR A C 1
ATOM 673 O O . THR A 1 88 ? -22.533 4.104 -1.503 1.00 42.59 88 THR A O 1
ATOM 676 N N . GLY A 1 89 ? -20.653 3.856 -2.668 1.00 47.69 89 GLY A N 1
ATOM 677 C CA . GLY A 1 89 ? -21.335 3.784 -3.968 1.00 47.69 89 GLY A CA 1
ATOM 678 C C . GLY A 1 89 ? -21.841 2.366 -4.262 1.00 47.69 89 GLY A C 1
ATOM 679 O O . GLY A 1 89 ? -21.492 1.434 -3.551 1.00 47.69 89 GLY A O 1
ATOM 680 N N . LYS A 1 90 ? -22.565 2.147 -5.374 1.00 46.53 90 LYS A N 1
ATOM 681 C CA . LYS A 1 90 ? -22.988 0.809 -5.884 1.00 46.53 90 LYS A CA 1
ATOM 682 C C . LYS A 1 90 ? -21.856 -0.243 -6.011 1.00 46.53 90 LYS A C 1
ATOM 684 O O . LYS A 1 90 ? -22.112 -1.367 -6.427 1.00 46.53 90 LYS A O 1
ATOM 689 N N . ALA A 1 91 ? -20.623 0.134 -5.682 1.00 50.16 91 ALA A N 1
ATOM 690 C CA . ALA A 1 91 ? -19.441 -0.693 -5.587 1.00 50.16 91 ALA A CA 1
ATOM 691 C C . ALA A 1 91 ? -19.167 -1.276 -4.177 1.00 50.16 91 ALA A C 1
ATOM 693 O O . ALA A 1 91 ? -18.169 -1.976 -4.013 1.00 50.16 91 ALA A O 1
ATOM 694 N N . THR A 1 92 ? -19.999 -1.038 -3.151 1.00 39.62 92 THR A N 1
ATOM 695 C CA . THR A 1 92 ? -19.809 -1.675 -1.831 1.00 39.62 92 THR A CA 1
ATOM 696 C C . THR A 1 92 ? -19.914 -3.194 -1.971 1.00 39.62 92 THR A C 1
ATOM 698 O O . THR A 1 92 ? -20.947 -3.711 -2.388 1.00 39.62 92 THR A O 1
ATOM 701 N N . GLY A 1 93 ? -18.835 -3.923 -1.676 1.00 43.25 93 GLY A N 1
ATOM 702 C CA . GLY A 1 93 ? -18.765 -5.371 -1.918 1.00 43.25 93 GLY A CA 1
ATOM 703 C C . GLY A 1 93 ? -18.479 -5.760 -3.373 1.00 43.25 93 GLY A C 1
ATOM 704 O O . GLY A 1 93 ? -18.428 -6.947 -3.690 1.00 43.25 93 GLY A O 1
ATOM 705 N N . SER A 1 94 ? -18.239 -4.790 -4.259 1.00 39.69 94 SER A N 1
ATOM 706 C CA . SER A 1 94 ? -17.662 -5.091 -5.563 1.00 39.69 94 SER A CA 1
ATOM 707 C C . SER A 1 94 ? -16.243 -5.592 -5.369 1.00 39.69 94 SER A C 1
ATOM 709 O O . SER A 1 94 ? -15.394 -4.927 -4.775 1.00 39.69 94 SER A O 1
ATOM 711 N N . VAL A 1 95 ? -15.993 -6.791 -5.885 1.00 47.12 95 VAL A N 1
ATOM 712 C CA . VAL A 1 95 ? -14.641 -7.308 -6.068 1.00 47.12 95 VAL A CA 1
ATOM 713 C C . VAL A 1 95 ? -13.872 -6.243 -6.853 1.00 47.12 95 VAL A C 1
ATOM 715 O O . VAL A 1 95 ? -14.400 -5.775 -7.868 1.00 47.12 95 VAL A O 1
ATOM 718 N N . PRO A 1 96 ? -12.664 -5.831 -6.415 1.00 47.41 96 PRO A N 1
ATOM 719 C CA . PRO A 1 96 ? -11.828 -4.957 -7.219 1.00 47.41 96 PRO A CA 1
ATOM 720 C C . PRO A 1 96 ? -11.792 -5.525 -8.629 1.00 47.41 96 PRO A C 1
ATOM 722 O O . PRO A 1 96 ? -11.473 -6.706 -8.801 1.00 47.41 96 PRO A O 1
ATOM 725 N N . LEU A 1 97 ? -12.159 -4.708 -9.617 1.00 42.12 97 LEU A N 1
ATOM 726 C CA . LEU A 1 97 ? -12.013 -5.059 -11.021 1.00 42.12 97 LEU A CA 1
ATOM 727 C C . LEU A 1 97 ? -10.516 -5.255 -11.260 1.00 42.12 97 LEU A C 1
ATOM 729 O O . LEU A 1 97 ? -9.764 -4.330 -11.553 1.00 42.12 97 LEU A O 1
ATOM 733 N N . THR A 1 98 ? -10.065 -6.486 -11.054 1.00 45.25 98 THR A N 1
ATOM 734 C CA . THR A 1 98 ? -8.786 -6.951 -11.546 1.00 45.25 98 THR A CA 1
ATOM 735 C C . THR A 1 98 ? -8.998 -6.981 -13.039 1.00 45.25 98 THR A C 1
ATOM 737 O O . THR A 1 98 ? -9.656 -7.899 -13.514 1.00 45.25 98 THR A O 1
ATOM 740 N N . ILE A 1 99 ? -8.548 -5.947 -13.757 1.00 41.97 99 ILE A N 1
ATOM 741 C CA . ILE A 1 99 ? -8.538 -5.967 -15.219 1.00 41.97 99 ILE A CA 1
ATOM 742 C C . ILE A 1 99 ? -7.741 -7.216 -15.594 1.00 41.97 99 ILE A 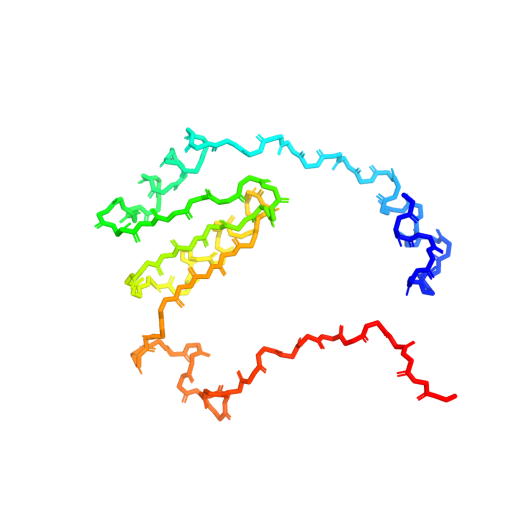C 1
ATOM 744 O O . ILE A 1 99 ? -6.530 -7.251 -15.350 1.00 41.97 99 ILE A O 1
ATOM 748 N N . PRO A 1 100 ? -8.389 -8.274 -16.107 1.00 40.38 100 PRO A N 1
ATOM 749 C CA . PRO A 1 100 ? -7.653 -9.416 -16.588 1.00 40.38 100 PRO A CA 1
ATOM 750 C C . PRO A 1 100 ? -6.868 -8.901 -17.786 1.00 40.38 100 PRO A C 1
ATOM 752 O O . PRO A 1 100 ? -7.447 -8.280 -18.681 1.00 40.38 100 PRO A O 1
ATOM 755 N N . GLY A 1 101 ? -5.559 -9.150 -17.806 1.00 48.28 101 GLY A N 1
ATOM 756 C CA . GLY A 1 101 ? -4.827 -9.149 -19.066 1.00 48.28 101 GLY A CA 1
ATOM 757 C C . GLY A 1 101 ? -5.640 -9.995 -20.042 1.00 48.28 101 GLY A C 1
ATOM 758 O O . GLY A 1 101 ? -5.920 -11.166 -19.788 1.00 48.28 101 GLY A O 1
ATOM 759 N N . ASN A 1 102 ? -6.138 -9.336 -21.073 1.00 43.25 102 ASN A N 1
ATOM 760 C CA . ASN A 1 102 ? -7.109 -9.818 -22.032 1.00 43.25 102 ASN A CA 1
ATOM 761 C C . ASN A 1 102 ? -6.709 -11.180 -22.636 1.00 43.25 102 ASN A C 1
ATOM 763 O O . ASN A 1 102 ? -5.848 -11.275 -23.502 1.00 43.25 102 ASN A O 1
ATOM 767 N N . ARG A 1 103 ? -7.405 -12.230 -22.188 1.00 43.28 103 ARG A N 1
ATOM 768 C CA . ARG A 1 103 ? -7.810 -13.427 -22.948 1.00 43.28 103 ARG A CA 1
ATOM 769 C C . ARG A 1 103 ? -9.340 -13.398 -22.945 1.00 43.28 103 ARG A C 1
ATOM 771 O O . ARG A 1 103 ? -9.899 -13.082 -21.902 1.00 43.28 103 ARG A O 1
ATOM 778 N N . ALA A 1 104 ? -10.114 -13.722 -23.967 1.00 40.69 104 ALA A N 1
ATOM 779 C CA . ALA A 1 104 ? -9.983 -14.132 -25.366 1.00 40.69 104 ALA A CA 1
ATOM 780 C C . ALA A 1 104 ? -11.292 -13.601 -26.029 1.00 40.69 104 ALA A C 1
ATOM 782 O O . ALA A 1 104 ? -12.231 -13.277 -25.299 1.00 40.69 104 ALA A O 1
ATOM 783 N N . VAL A 1 105 ? -11.404 -13.360 -27.335 1.00 39.56 105 VAL A N 1
ATOM 784 C CA . VAL A 1 105 ? -11.421 -14.316 -28.460 1.00 39.56 105 VAL A CA 1
ATOM 785 C C . VAL A 1 105 ? -10.854 -13.640 -29.702 1.00 39.56 105 VAL A C 1
ATOM 787 O O . VAL A 1 105 ? -11.201 -12.458 -29.922 1.00 39.56 105 VAL A O 1
#